Protein AF-A0A8T1HRT1-F1 (afdb_monomer_lite)

Organism: NCBI:txid29920

Structure (mmCIF, N/CA/C/O backbone):
data_AF-A0A8T1HRT1-F1
#
_entry.id   AF-A0A8T1HRT1-F1
#
loop_
_atom_site.group_PDB
_atom_site.id
_atom_site.type_symbol
_atom_site.label_atom_id
_atom_site.label_alt_id
_atom_site.label_comp_id
_atom_site.label_as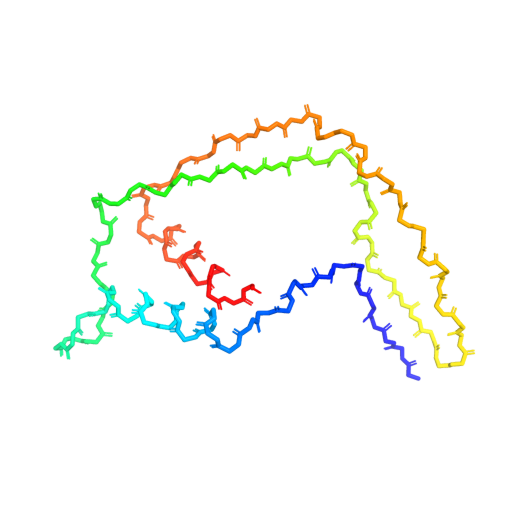ym_id
_atom_site.label_entity_id
_atom_site.label_seq_id
_atom_site.pdbx_PDB_ins_code
_atom_site.Cartn_x
_atom_site.Cartn_y
_atom_site.Cartn_z
_atom_site.occupancy
_atom_site.B_iso_or_equiv
_atom_site.auth_seq_id
_atom_site.auth_comp_id
_atom_site.auth_asym_id
_atom_site.auth_atom_id
_atom_site.pdbx_PDB_model_num
ATOM 1 N N . MET A 1 1 ? -3.281 -20.041 -28.843 1.00 66.19 1 MET A N 1
ATOM 2 C CA . MET A 1 1 ? -3.693 -19.402 -27.578 1.00 66.19 1 MET A CA 1
ATOM 3 C C . MET A 1 1 ? -3.197 -17.962 -27.615 1.00 66.19 1 MET A C 1
ATOM 5 O O . MET A 1 1 ? -2.177 -17.699 -28.233 1.00 66.19 1 MET A O 1
ATOM 9 N N . VAL A 1 2 ? -3.959 -17.006 -27.083 1.00 77.00 2 VAL A N 1
ATOM 10 C CA . VAL A 1 2 ? -3.556 -15.589 -27.066 1.00 77.00 2 VAL A CA 1
ATOM 11 C C . VAL A 1 2 ? -3.315 -15.201 -25.619 1.00 77.00 2 VAL A C 1
ATOM 13 O O . VAL A 1 2 ? -4.200 -15.389 -24.783 1.00 77.00 2 VAL A O 1
ATOM 16 N N . THR A 1 3 ? -2.128 -14.677 -25.315 1.00 76.81 3 THR A N 1
ATOM 17 C CA . THR A 1 3 ? -1.758 -14.298 -23.945 1.00 76.81 3 THR A CA 1
ATOM 18 C C . THR A 1 3 ? -1.672 -12.782 -23.824 1.00 76.81 3 THR A C 1
ATOM 20 O O . THR A 1 3 ? -0.961 -12.125 -24.584 1.00 76.81 3 THR A O 1
ATOM 23 N N . ARG A 1 4 ? -2.375 -12.213 -22.837 1.00 76.81 4 ARG A N 1
ATOM 24 C CA . ARG A 1 4 ? -2.259 -10.792 -22.488 1.00 76.81 4 ARG A CA 1
ATOM 25 C C . ARG A 1 4 ? -0.974 -10.564 -21.698 1.00 76.81 4 ARG A C 1
ATOM 27 O O . ARG A 1 4 ? -0.769 -11.194 -20.661 1.00 76.81 4 ARG A O 1
ATOM 34 N N . ARG A 1 5 ? -0.137 -9.631 -22.149 1.00 69.69 5 ARG A N 1
ATOM 35 C CA . ARG A 1 5 ? 1.079 -9.209 -21.439 1.00 69.69 5 ARG A CA 1
ATOM 36 C C . ARG A 1 5 ? 0.957 -7.750 -21.009 1.00 69.69 5 ARG A C 1
ATOM 38 O O . ARG A 1 5 ? 0.411 -6.918 -21.734 1.00 69.69 5 ARG A O 1
ATOM 45 N N . THR A 1 6 ? 1.436 -7.449 -19.805 1.00 64.88 6 THR A N 1
ATOM 46 C CA . THR A 1 6 ? 1.540 -6.089 -19.263 1.00 64.88 6 THR A CA 1
ATOM 47 C C . THR A 1 6 ? 3.011 -5.740 -19.067 1.00 64.88 6 THR A C 1
ATOM 49 O O . THR A 1 6 ? 3.825 -6.599 -18.732 1.00 64.88 6 THR A O 1
ATOM 52 N N . SER A 1 7 ? 3.362 -4.473 -19.284 1.00 61.00 7 SER A N 1
ATOM 53 C CA . SER A 1 7 ? 4.728 -3.969 -19.096 1.00 61.00 7 SER A CA 1
ATOM 54 C C . SER A 1 7 ? 5.082 -3.707 -17.627 1.00 61.00 7 SER A C 1
ATOM 56 O O . SER A 1 7 ? 6.261 -3.554 -17.315 1.00 61.00 7 SER A O 1
ATOM 58 N N . PHE A 1 8 ? 4.086 -3.693 -16.730 1.00 63.16 8 PHE A N 1
ATOM 59 C CA . PHE A 1 8 ? 4.261 -3.406 -15.307 1.00 63.16 8 PHE A CA 1
ATOM 60 C C . PHE A 1 8 ? 5.049 -4.513 -14.600 1.00 63.16 8 PHE A C 1
ATOM 62 O O . PHE A 1 8 ? 4.583 -5.649 -14.489 1.00 63.16 8 PHE A O 1
ATOM 69 N N . ILE A 1 9 ? 6.241 -4.165 -14.118 1.00 64.12 9 ILE A N 1
ATOM 70 C CA . ILE A 1 9 ? 7.084 -5.044 -13.312 1.00 64.12 9 ILE A CA 1
ATOM 71 C C . ILE A 1 9 ? 6.730 -4.785 -11.853 1.00 64.12 9 ILE A C 1
ATOM 73 O O . ILE A 1 9 ? 6.998 -3.707 -11.330 1.00 64.12 9 ILE A O 1
ATOM 77 N N . LYS A 1 10 ? 6.136 -5.779 -11.191 1.00 66.00 10 LYS A N 1
ATOM 78 C CA . LYS A 1 10 ? 6.007 -5.738 -9.735 1.00 66.00 10 LYS A CA 1
ATOM 79 C C . LYS A 1 10 ? 7.383 -6.006 -9.119 1.00 66.00 10 LYS A C 1
ATOM 81 O O . LYS A 1 10 ? 7.998 -7.013 -9.485 1.00 66.00 10 LYS A O 1
ATOM 86 N N . PRO A 1 11 ? 7.883 -5.151 -8.214 1.00 71.81 11 PRO A N 1
ATOM 87 C CA . PRO A 1 11 ? 9.124 -5.435 -7.512 1.00 71.81 11 PRO A CA 1
ATOM 88 C C . PRO A 1 11 ? 8.981 -6.738 -6.715 1.00 71.81 11 PRO A C 1
ATOM 90 O O . PRO A 1 11 ? 7.975 -6.985 -6.051 1.00 71.81 11 PRO A O 1
ATOM 93 N N . ALA A 1 12 ? 9.990 -7.604 -6.796 1.00 78.94 12 ALA A N 1
ATOM 94 C CA . ALA A 1 12 ? 9.979 -8.861 -6.064 1.00 78.94 12 ALA A CA 1
ATOM 95 C C . ALA A 1 12 ? 10.192 -8.592 -4.567 1.00 78.94 12 ALA A C 1
ATOM 97 O O . ALA A 1 12 ? 11.278 -8.208 -4.135 1.00 78.94 12 ALA A O 1
ATOM 98 N N . LEU A 1 13 ? 9.153 -8.808 -3.760 1.00 81.06 13 LEU A N 1
ATOM 99 C CA . LEU A 1 13 ? 9.252 -8.685 -2.307 1.00 81.06 13 LEU A CA 1
ATOM 100 C C . LEU A 1 13 ? 10.104 -9.817 -1.727 1.00 81.06 13 LEU A C 1
ATOM 102 O O . LEU A 1 13 ? 9.838 -10.999 -1.969 1.00 81.06 13 LEU A O 1
ATOM 106 N N . THR A 1 14 ? 11.076 -9.456 -0.890 1.00 88.62 14 THR A N 1
ATOM 107 C CA . THR A 1 14 ? 11.811 -10.427 -0.072 1.00 88.62 14 THR A CA 1
ATOM 108 C C . THR A 1 14 ? 10.869 -11.093 0.934 1.00 88.62 14 THR A C 1
ATOM 110 O O . THR A 1 14 ? 9.865 -10.508 1.345 1.00 88.62 14 THR A O 1
ATOM 113 N N . SER A 1 15 ? 11.193 -12.308 1.384 1.00 89.12 15 SER A N 1
ATOM 114 C CA . SER A 1 15 ? 10.397 -13.008 2.406 1.00 89.12 15 SER A CA 1
ATOM 115 C C . SER A 1 15 ? 10.237 -12.177 3.684 1.00 89.12 15 SER A C 1
ATOM 117 O O . SER A 1 15 ? 9.163 -12.159 4.275 1.00 89.12 15 SER A O 1
ATOM 119 N N . LYS A 1 16 ? 11.276 -11.421 4.062 1.00 89.50 16 LYS A N 1
ATOM 120 C CA . LYS A 1 16 ? 11.239 -10.495 5.199 1.00 89.50 16 LYS A CA 1
ATOM 121 C C . LYS A 1 16 ? 10.222 -9.370 4.988 1.00 89.50 16 LYS A C 1
ATOM 123 O O . LYS A 1 16 ? 9.424 -9.109 5.879 1.00 89.50 16 LYS A O 1
ATOM 128 N N . ASN A 1 17 ? 10.208 -8.742 3.810 1.00 85.19 17 ASN A N 1
ATOM 129 C CA . ASN A 1 17 ? 9.265 -7.659 3.512 1.00 85.19 17 ASN A CA 1
ATOM 130 C C . ASN A 1 17 ? 7.816 -8.158 3.501 1.00 85.19 17 ASN A C 1
ATOM 132 O O . ASN A 1 17 ? 6.920 -7.434 3.921 1.00 85.19 17 ASN A O 1
ATOM 136 N N . LYS A 1 18 ? 7.585 -9.403 3.063 1.00 85.88 18 LYS A N 1
ATOM 137 C CA . LYS A 1 18 ? 6.260 -10.034 3.136 1.00 85.88 18 LYS A CA 1
ATOM 138 C C . LYS A 1 18 ? 5.802 -10.210 4.583 1.00 85.88 18 LYS A C 1
ATOM 140 O O . LYS A 1 18 ? 4.689 -9.816 4.903 1.00 85.88 18 LYS A O 1
ATOM 145 N N . MET A 1 19 ? 6.667 -10.744 5.449 1.00 88.81 19 MET A N 1
ATOM 146 C CA . MET A 1 19 ? 6.350 -10.935 6.870 1.00 88.81 19 MET A CA 1
ATOM 147 C C . MET A 1 19 ? 6.035 -9.613 7.569 1.00 88.81 19 MET A C 1
ATOM 149 O O . MET A 1 19 ? 4.987 -9.499 8.191 1.00 88.81 19 MET A O 1
ATOM 153 N N . LEU A 1 20 ? 6.874 -8.591 7.379 1.00 89.56 20 LEU A N 1
ATOM 154 C CA . LEU A 1 20 ? 6.656 -7.271 7.979 1.00 89.56 20 LEU A CA 1
ATOM 155 C C . LEU A 1 20 ? 5.330 -6.639 7.543 1.00 89.56 20 LEU A C 1
ATOM 157 O O . LEU A 1 20 ? 4.661 -5.990 8.339 1.00 89.56 20 LEU A O 1
ATOM 161 N N . ARG A 1 21 ? 4.924 -6.841 6.284 1.00 87.62 21 ARG A N 1
ATOM 162 C CA . ARG A 1 21 ? 3.636 -6.344 5.784 1.00 87.62 21 ARG A CA 1
ATOM 163 C C . ARG A 1 21 ? 2.455 -7.079 6.400 1.00 87.62 21 ARG A C 1
ATOM 165 O O . ARG A 1 21 ? 1.463 -6.437 6.713 1.00 87.62 21 ARG A O 1
ATOM 172 N N . VAL A 1 22 ? 2.565 -8.390 6.605 1.00 87.88 22 VAL A N 1
ATOM 173 C CA . VAL A 1 22 ? 1.533 -9.171 7.304 1.00 87.88 22 VAL A CA 1
ATOM 174 C C . VAL A 1 22 ? 1.439 -8.753 8.770 1.00 87.88 22 VAL A C 1
ATOM 176 O O . VAL A 1 22 ? 0.341 -8.517 9.253 1.00 87.88 22 VAL A O 1
ATOM 179 N N . GLU A 1 23 ? 2.565 -8.596 9.464 1.00 90.00 23 GLU A N 1
ATOM 180 C CA . GLU A 1 23 ? 2.583 -8.128 10.858 1.00 90.00 23 GLU A CA 1
ATOM 181 C C . GLU A 1 23 ? 1.964 -6.733 10.992 1.00 90.00 23 GLU A C 1
ATOM 183 O O . GLU A 1 23 ? 1.117 -6.510 11.854 1.00 90.00 23 GLU A O 1
ATOM 188 N N . HIS A 1 24 ? 2.312 -5.820 10.083 1.00 86.50 24 HIS A N 1
ATOM 189 C CA . HIS A 1 24 ? 1.686 -4.505 10.010 1.00 86.50 24 HIS A CA 1
ATOM 190 C C . HIS A 1 24 ? 0.191 -4.591 9.675 1.00 86.50 24 HIS A C 1
ATOM 192 O O . HIS A 1 24 ? -0.584 -3.813 10.204 1.00 86.50 24 HIS A O 1
ATOM 198 N N . ALA A 1 25 ? -0.245 -5.528 8.824 1.00 85.12 25 ALA A N 1
ATOM 199 C CA . ALA A 1 25 ? -1.665 -5.750 8.540 1.00 85.12 25 ALA A CA 1
ATOM 200 C C . ALA A 1 25 ? -2.454 -6.126 9.793 1.00 85.12 25 ALA A C 1
ATOM 202 O O . ALA A 1 25 ? -3.513 -5.563 10.067 1.00 85.12 25 ALA A O 1
ATOM 203 N N . LEU A 1 26 ? -1.902 -7.074 10.547 1.00 87.00 26 LEU A N 1
ATOM 204 C CA . LEU A 1 26 ? -2.523 -7.627 11.741 1.00 87.00 26 LEU A CA 1
ATOM 205 C C . LEU A 1 26 ? -2.616 -6.603 12.874 1.00 87.00 26 LEU A C 1
ATOM 207 O O . LEU A 1 26 ? -3.570 -6.659 13.635 1.00 87.00 26 LEU A O 1
ATOM 211 N N . SER A 1 27 ? -1.708 -5.623 12.957 1.00 86.81 27 SER A N 1
ATOM 212 C CA . SER A 1 27 ? -1.767 -4.606 14.018 1.00 86.81 27 SER A CA 1
ATOM 213 C C . SER A 1 27 ? -2.980 -3.668 13.948 1.00 86.81 27 SER A C 1
ATOM 215 O O . SER A 1 27 ? -3.194 -2.907 14.886 1.00 86.81 27 SER A O 1
ATOM 217 N N . PHE A 1 28 ? -3.747 -3.681 12.852 1.00 84.62 28 PHE A N 1
ATOM 218 C CA . PHE A 1 28 ? -4.986 -2.898 12.716 1.00 84.62 28 PHE A CA 1
ATOM 219 C C . PHE A 1 28 ? -6.250 -3.732 12.928 1.00 84.62 28 PHE A C 1
ATOM 221 O O . PHE A 1 28 ? -7.348 -3.200 12.771 1.00 84.62 28 PHE A O 1
ATOM 228 N N . ILE A 1 29 ? -6.113 -5.023 13.228 1.00 88.44 29 ILE A N 1
ATOM 229 C CA . ILE A 1 29 ? -7.238 -5.916 13.498 1.00 88.44 29 ILE A CA 1
ATOM 230 C C . ILE A 1 29 ? -7.366 -6.064 15.012 1.00 88.44 29 ILE A C 1
ATOM 232 O O . ILE A 1 29 ? -6.376 -6.309 15.699 1.00 88.44 29 ILE A O 1
ATOM 236 N N . ASP A 1 30 ? -8.582 -5.919 15.525 1.00 87.38 30 ASP A N 1
ATOM 237 C CA . ASP A 1 30 ? -8.887 -6.241 16.915 1.00 87.38 30 ASP A CA 1
ATOM 238 C C . ASP A 1 30 ? -8.956 -7.764 17.086 1.00 87.38 30 ASP A C 1
ATOM 240 O O . ASP A 1 30 ? -9.760 -8.443 16.447 1.00 87.38 30 ASP A O 1
ATOM 244 N N . ASP A 1 31 ? -8.133 -8.309 17.980 1.00 87.44 31 ASP A N 1
ATOM 245 C CA . ASP A 1 31 ? -8.057 -9.747 18.257 1.00 87.44 31 ASP A CA 1
ATOM 246 C C . ASP A 1 31 ? -9.386 -10.338 18.764 1.00 87.44 31 ASP A C 1
ATOM 248 O O . ASP A 1 31 ? -9.596 -11.553 18.678 1.00 87.44 31 ASP A O 1
ATOM 252 N N . THR A 1 32 ? -10.282 -9.511 19.318 1.00 90.50 32 THR A N 1
ATOM 253 C CA . THR A 1 32 ? -11.545 -9.983 19.902 1.00 90.50 32 THR A CA 1
ATOM 254 C C . THR A 1 32 ? -12.699 -10.010 18.909 1.00 90.50 32 THR A C 1
ATOM 256 O O . THR A 1 32 ? -13.413 -11.013 18.827 1.00 90.50 32 THR A O 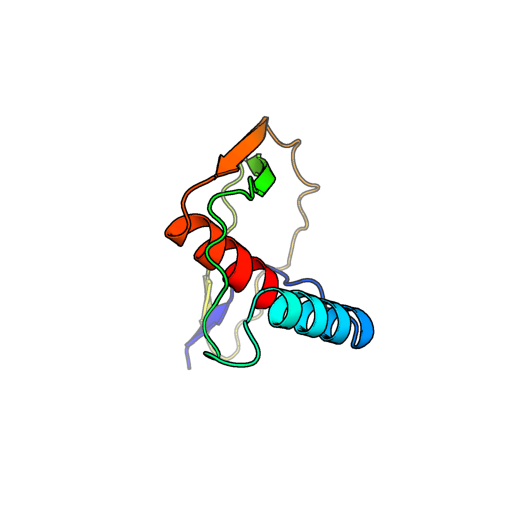1
ATOM 259 N N . THR A 1 33 ? -12.888 -8.932 18.151 1.00 89.06 33 THR A N 1
ATOM 260 C CA . THR A 1 33 ? -13.945 -8.835 17.135 1.00 89.06 33 THR A CA 1
ATOM 261 C C . THR A 1 33 ? -13.513 -9.393 15.783 1.00 89.06 33 THR A C 1
ATOM 263 O O . THR A 1 33 ? -14.371 -9.783 14.993 1.00 89.06 33 THR A O 1
ATOM 266 N N . LEU A 1 34 ? -12.199 -9.497 15.540 1.00 86.62 34 LEU A N 1
ATOM 267 C CA . LEU A 1 34 ? -11.583 -9.784 14.239 1.00 86.62 34 LEU A CA 1
ATOM 268 C C . LEU A 1 34 ? -11.941 -8.753 13.158 1.00 86.62 34 LEU A C 1
ATOM 270 O O . LEU A 1 34 ? -11.759 -9.013 11.965 1.00 86.62 34 LEU A O 1
ATOM 274 N N . ASP A 1 35 ? -12.416 -7.581 13.578 1.00 84.94 35 ASP A N 1
ATOM 275 C CA . ASP A 1 35 ? -12.715 -6.453 12.710 1.00 84.94 35 ASP A CA 1
ATOM 276 C C . ASP A 1 35 ? -11.524 -5.489 12.651 1.00 84.94 35 ASP A C 1
ATOM 278 O O . ASP A 1 35 ? -10.673 -5.438 13.541 1.00 84.94 35 ASP A O 1
ATOM 282 N N . PHE A 1 36 ? -11.455 -4.703 11.576 1.00 82.94 36 PHE A N 1
ATOM 283 C CA . PHE A 1 36 ? -10.482 -3.619 11.486 1.00 82.94 36 PHE A CA 1
ATOM 284 C C . PHE A 1 36 ? -10.877 -2.470 12.411 1.00 82.94 36 PHE A C 1
ATOM 286 O O . PHE A 1 36 ? -12.008 -1.976 12.353 1.00 82.94 36 PHE A O 1
ATOM 293 N N . GLU A 1 37 ? -9.912 -1.986 13.185 1.00 81.94 37 GLU A N 1
ATOM 294 C CA . GLU A 1 37 ? -10.070 -0.787 13.996 1.00 81.94 37 GLU A CA 1
ATOM 295 C C . GLU A 1 37 ? -10.416 0.417 13.099 1.00 81.94 37 GLU A C 1
ATOM 297 O O . GLU A 1 37 ? -9.781 0.637 12.056 1.00 81.94 37 GLU A O 1
ATOM 302 N N . PRO A 1 38 ? -11.425 1.227 13.461 1.00 77.25 38 PRO A N 1
ATOM 303 C CA . PRO A 1 38 ? -11.833 2.362 12.653 1.00 77.25 38 PRO A CA 1
ATOM 304 C C . PRO A 1 38 ? -10.716 3.418 12.591 1.00 77.25 38 PRO A C 1
ATOM 306 O O . PRO A 1 38 ? -10.469 4.170 13.532 1.00 77.25 38 PRO A O 1
ATOM 309 N N . MET A 1 39 ? -10.067 3.527 11.429 1.00 79.06 39 MET A N 1
ATOM 310 C CA . MET A 1 39 ? -8.934 4.427 11.159 1.00 79.06 39 MET A CA 1
ATOM 311 C C . MET A 1 39 ? -9.333 5.912 10.991 1.00 79.06 39 MET A C 1
ATOM 313 O O . MET A 1 39 ? -8.753 6.634 10.185 1.00 79.06 39 MET A O 1
ATOM 317 N N . HIS A 1 40 ? -10.319 6.408 11.746 1.00 80.31 40 HIS A N 1
ATOM 318 C CA . HIS A 1 40 ? -10.793 7.802 11.657 1.00 80.31 40 HIS A CA 1
ATOM 319 C C . HIS A 1 40 ? -9.741 8.843 12.060 1.00 80.31 40 HIS A C 1
ATOM 321 O O . HIS A 1 40 ? -9.839 10.003 11.668 1.00 80.31 40 HIS A O 1
ATOM 327 N N . ASN A 1 41 ? -8.742 8.424 12.838 1.00 81.75 41 ASN A N 1
ATOM 328 C CA . ASN A 1 41 ? -7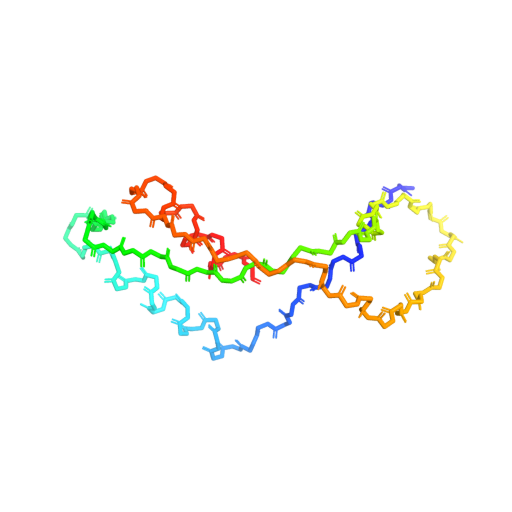.664 9.280 13.330 1.00 81.75 41 ASN A CA 1
ATOM 329 C C . ASN A 1 41 ? -6.366 9.129 12.519 1.00 81.75 41 ASN A C 1
ATOM 331 O O . ASN A 1 41 ? -5.341 9.688 12.908 1.00 81.75 41 ASN A O 1
ATOM 335 N N . LEU A 1 42 ? -6.386 8.366 11.421 1.00 79.75 42 LEU A N 1
ATOM 336 C CA . LEU A 1 42 ? -5.218 8.120 10.582 1.00 79.75 42 LEU A CA 1
ATOM 337 C C . LEU A 1 42 ? -5.353 8.885 9.263 1.00 79.75 42 LEU A C 1
ATOM 339 O O . LEU A 1 42 ? -6.339 8.746 8.542 1.00 79.75 42 LEU A O 1
ATOM 343 N N . VAL A 1 43 ? -4.340 9.684 8.934 1.00 81.81 43 VAL A N 1
ATOM 344 C CA . VAL A 1 43 ? -4.244 10.370 7.643 1.00 81.81 43 VAL A CA 1
ATOM 345 C C . VAL A 1 43 ? -3.149 9.690 6.838 1.00 81.81 43 VAL A C 1
ATOM 347 O O . VAL A 1 43 ? -1.978 9.753 7.207 1.00 81.81 43 VAL A O 1
ATOM 350 N N . HIS A 1 44 ? -3.528 9.040 5.739 1.00 80.06 44 HIS A N 1
ATOM 351 C CA . HIS A 1 44 ? -2.551 8.507 4.795 1.00 80.06 44 HIS A CA 1
ATOM 352 C C . HIS A 1 44 ? -2.082 9.628 3.885 1.00 80.06 44 HIS A C 1
ATOM 354 O O . HIS A 1 44 ? -2.912 10.327 3.301 1.00 80.06 44 HIS A O 1
ATOM 360 N N . VAL A 1 45 ? -0.768 9.777 3.783 1.00 81.88 45 VAL A N 1
ATOM 361 C CA . VAL A 1 45 ? -0.097 10.737 2.913 1.00 81.88 45 VAL A CA 1
ATOM 362 C C . VAL A 1 45 ? 0.769 9.937 1.955 1.00 81.88 45 VAL A C 1
ATOM 364 O O . VAL A 1 45 ? 1.532 9.083 2.406 1.00 81.88 45 VAL A O 1
ATOM 367 N N . ASP A 1 46 ? 0.618 10.187 0.660 1.00 80.50 46 ASP A N 1
ATOM 368 C CA . ASP A 1 46 ? 1.385 9.507 -0.381 1.00 80.50 46 ASP A CA 1
ATOM 369 C C . ASP A 1 46 ? 1.778 10.500 -1.476 1.00 80.50 46 ASP A C 1
ATOM 371 O O . ASP A 1 46 ? 0.988 11.375 -1.852 1.00 80.50 46 ASP A O 1
ATOM 375 N N . GLU A 1 47 ? 3.004 10.358 -1.969 1.00 75.94 47 GLU A N 1
ATOM 376 C CA . GLU A 1 47 ? 3.518 11.087 -3.125 1.00 75.94 47 GLU A CA 1
ATOM 377 C C . GLU A 1 47 ? 3.336 10.201 -4.346 1.00 75.94 47 GLU A C 1
ATOM 379 O O . GLU A 1 47 ? 3.901 9.107 -4.446 1.00 75.94 47 GLU A O 1
ATOM 384 N N . LYS A 1 48 ? 2.515 10.659 -5.286 1.00 76.75 48 LYS A N 1
ATOM 385 C CA . LYS A 1 48 ? 2.296 9.930 -6.525 1.00 76.75 48 LYS A CA 1
ATOM 386 C C . LYS A 1 48 ? 2.912 10.691 -7.679 1.00 76.75 48 LYS A C 1
ATOM 388 O O . LYS A 1 48 ? 2.435 11.756 -8.056 1.00 76.75 48 LYS A O 1
ATOM 393 N N . MET A 1 49 ? 3.901 10.062 -8.307 1.00 71.69 49 MET A N 1
ATOM 394 C CA . MET A 1 49 ? 4.477 10.559 -9.550 1.00 71.69 49 MET A CA 1
ATOM 395 C C . MET A 1 49 ? 3.523 10.301 -10.717 1.00 71.69 49 MET A C 1
ATOM 397 O O . MET A 1 49 ? 3.152 9.151 -11.004 1.00 71.69 49 MET A O 1
ATOM 401 N N . PHE A 1 50 ? 3.138 11.367 -11.412 1.00 65.25 50 PHE A N 1
ATOM 402 C CA . PHE A 1 50 ? 2.355 11.287 -12.636 1.00 65.25 50 PHE A CA 1
ATOM 403 C C . PHE A 1 50 ? 3.281 11.470 -13.839 1.00 65.25 50 PHE A C 1
ATOM 405 O O . PHE A 1 50 ? 3.845 12.533 -14.075 1.00 65.25 50 PHE A O 1
ATOM 412 N N . TYR A 1 51 ? 3.427 10.403 -14.621 1.00 65.75 51 TYR A N 1
ATOM 413 C CA . TYR A 1 51 ? 4.133 10.449 -15.897 1.00 65.75 51 TYR A CA 1
ATOM 414 C C . TYR A 1 51 ? 3.130 10.737 -17.013 1.00 65.75 51 TYR A C 1
ATOM 416 O O . TYR A 1 51 ? 2.092 10.073 -17.103 1.00 65.75 51 TYR A O 1
ATOM 424 N N . ALA A 1 52 ? 3.445 11.697 -17.885 1.00 63.28 52 ALA A N 1
ATOM 425 C CA . ALA A 1 52 ? 2.648 11.970 -19.081 1.00 63.28 52 ALA A CA 1
ATOM 426 C C . ALA A 1 52 ? 2.724 10.828 -20.115 1.00 63.28 52 ALA A C 1
ATOM 428 O O . ALA A 1 52 ? 1.846 10.715 -20.980 1.00 63.28 52 ALA A O 1
ATOM 429 N N . ASP A 1 53 ? 3.748 9.969 -20.019 1.00 56.41 53 ASP A N 1
ATOM 430 C CA . ASP A 1 53 ? 3.993 8.912 -20.993 1.00 56.41 53 ASP A CA 1
ATOM 431 C C . ASP A 1 53 ? 3.037 7.702 -20.872 1.00 56.41 53 ASP A C 1
ATOM 433 O O . ASP A 1 53 ? 2.662 7.211 -19.802 1.00 56.41 53 ASP A O 1
ATOM 437 N N . ARG A 1 54 ? 2.598 7.250 -22.051 1.00 54.44 54 ARG A N 1
ATOM 438 C CA . ARG A 1 54 ? 1.397 6.459 -22.347 1.00 54.44 54 ARG A CA 1
ATOM 439 C C . ARG A 1 54 ? 1.661 4.966 -22.536 1.00 54.44 54 ARG A C 1
ATOM 441 O O . ARG A 1 54 ? 0.722 4.240 -22.890 1.00 54.44 54 ARG A O 1
ATOM 448 N N . ASN A 1 55 ? 2.873 4.458 -22.317 1.00 55.94 55 ASN A N 1
ATOM 449 C CA . ASN A 1 55 ? 3.197 3.079 -22.700 1.00 55.94 55 ASN A CA 1
ATOM 450 C C . ASN A 1 55 ? 2.859 2.002 -21.641 1.00 55.94 55 ASN A C 1
ATOM 452 O O . ASN A 1 55 ? 3.562 1.012 -21.443 1.00 55.94 55 ASN A O 1
ATOM 456 N N . ARG A 1 56 ? 1.704 2.147 -20.977 1.00 56.50 56 ARG A N 1
ATOM 457 C CA . ARG A 1 56 ? 1.072 1.088 -20.157 1.00 56.50 56 ARG A CA 1
ATOM 458 C C . ARG A 1 56 ? 0.153 0.174 -20.976 1.00 56.50 56 ARG A C 1
ATOM 460 O O . ARG A 1 56 ? -0.736 -0.481 -20.428 1.00 56.50 56 ARG A O 1
ATOM 467 N N . ARG A 1 57 ? 0.311 0.141 -22.303 1.00 60.41 57 ARG A N 1
ATOM 468 C CA . ARG A 1 57 ? -0.568 -0.640 -23.179 1.00 60.41 57 ARG A CA 1
ATOM 469 C C . ARG A 1 57 ? -0.320 -2.127 -22.956 1.00 60.41 57 ARG A C 1
ATOM 471 O O . ARG A 1 57 ? 0.774 -2.630 -23.186 1.00 60.41 57 ARG A O 1
ATOM 478 N N . SER A 1 58 ? -1.353 -2.842 -22.513 1.00 64.31 58 SER A N 1
ATOM 479 C CA . SER A 1 58 ? -1.331 -4.300 -22.569 1.00 64.31 58 SER A CA 1
ATOM 480 C C . SER A 1 58 ? -1.452 -4.738 -24.020 1.00 64.31 58 SER A C 1
ATOM 482 O O . SER A 1 58 ? -2.378 -4.296 -24.701 1.00 64.31 58 SER A O 1
ATOM 484 N N . TYR A 1 59 ? -0.560 -5.609 -24.470 1.00 74.38 59 TYR A N 1
ATOM 485 C CA . TYR A 1 59 ? -0.575 -6.159 -25.820 1.00 74.38 59 TYR A CA 1
ATOM 486 C C . TYR A 1 59 ? -0.901 -7.655 -25.779 1.00 74.38 59 TYR A C 1
ATOM 488 O O . TYR A 1 59 ? -0.738 -8.329 -24.755 1.00 74.38 59 TYR A O 1
ATOM 496 N N . LEU A 1 60 ? -1.449 -8.145 -26.886 1.00 81.69 60 LEU A N 1
ATOM 497 C CA . LEU A 1 60 ? -1.776 -9.549 -27.095 1.00 81.69 60 LEU A CA 1
ATOM 498 C C . LEU A 1 60 ? -0.640 -10.170 -27.901 1.00 81.69 60 LEU A C 1
ATOM 500 O O . LEU A 1 60 ? -0.268 -9.613 -28.927 1.00 81.69 60 LEU A O 1
ATOM 504 N N . VAL A 1 61 ? -0.101 -11.290 -27.427 1.00 80.69 61 VAL A N 1
ATOM 505 C CA . VAL A 1 61 ? 0.933 -12.053 -28.140 1.00 80.69 61 VAL A CA 1
ATOM 506 C C . VAL A 1 61 ? 0.339 -13.396 -28.545 1.00 80.69 61 VAL A C 1
ATOM 508 O O . VAL A 1 61 ? -0.309 -14.059 -27.720 1.00 80.69 61 VAL A O 1
ATOM 511 N N . PHE A 1 62 ? 0.530 -13.768 -29.809 1.00 82.69 62 PHE A N 1
ATOM 512 C CA . PHE A 1 62 ? 0.145 -15.076 -30.333 1.00 82.69 62 PHE A CA 1
ATOM 513 C C . PHE A 1 62 ? 1.229 -16.123 -30.055 1.00 82.69 62 PHE A C 1
ATOM 515 O O . PHE A 1 62 ? 2.408 -15.806 -29.910 1.00 82.69 62 PHE A O 1
ATOM 522 N N . ASP A 1 63 ? 0.831 -17.394 -29.984 1.00 78.94 63 ASP A N 1
ATOM 523 C CA . ASP A 1 63 ? 1.786 -18.490 -29.807 1.00 78.94 63 ASP A CA 1
ATOM 524 C C . ASP A 1 63 ? 2.773 -18.543 -30.989 1.00 78.94 63 ASP A C 1
ATOM 526 O O . ASP A 1 63 ? 2.363 -18.711 -32.137 1.00 78.94 63 ASP A O 1
ATOM 530 N N . GLY A 1 64 ? 4.072 -18.420 -30.693 1.00 79.00 64 GLY A N 1
ATOM 531 C CA . GLY A 1 64 ? 5.161 -18.450 -31.679 1.00 79.00 64 GLY A CA 1
ATOM 532 C C . GLY A 1 64 ? 5.669 -17.079 -32.139 1.00 79.00 64 GLY A C 1
ATOM 533 O O . GLY A 1 64 ? 6.616 -17.033 -32.918 1.00 79.00 64 GLY A O 1
ATOM 534 N N . GLU A 1 65 ? 5.077 -15.982 -31.663 1.00 82.88 65 GLU A N 1
ATOM 535 C CA . GLU A 1 65 ? 5.558 -14.622 -31.924 1.00 82.88 65 GLU A CA 1
ATOM 536 C C . GLU A 1 65 ? 6.541 -14.174 -30.831 1.00 82.88 65 GLU A C 1
ATOM 538 O O . GLU A 1 65 ? 6.267 -14.320 -29.634 1.00 82.88 65 GLU A O 1
ATOM 543 N N . ASP A 1 66 ? 7.683 -13.616 -31.238 1.00 75.81 66 ASP A N 1
ATOM 544 C CA . ASP A 1 66 ? 8.632 -13.024 -30.300 1.00 75.81 66 ASP A CA 1
ATOM 545 C C . ASP A 1 66 ? 8.045 -11.732 -29.708 1.00 75.81 66 ASP A C 1
ATOM 547 O O . ASP A 1 66 ? 7.561 -10.869 -30.448 1.00 75.81 66 ASP A O 1
ATOM 551 N N . PRO A 1 67 ? 8.071 -11.561 -28.373 1.00 70.75 67 PRO A N 1
ATOM 552 C CA . PRO A 1 67 ? 7.571 -10.344 -27.757 1.00 70.75 67 PRO A CA 1
ATOM 553 C C . PRO A 1 67 ? 8.395 -9.136 -28.230 1.00 70.75 67 PRO A C 1
ATOM 555 O O . PRO A 1 67 ? 9.608 -9.259 -28.425 1.00 70.75 67 PRO A O 1
ATOM 558 N N . PRO A 1 68 ? 7.772 -7.951 -28.373 1.00 70.06 68 PRO A N 1
ATOM 559 C CA . PRO A 1 68 ? 8.488 -6.759 -28.800 1.00 70.06 68 PRO A CA 1
ATOM 560 C C . PRO A 1 68 ? 9.660 -6.470 -27.845 1.00 70.06 68 PRO A C 1
ATOM 562 O O . PRO A 1 68 ? 9.488 -6.583 -26.623 1.00 70.06 68 PRO A O 1
ATOM 565 N N . PRO A 1 69 ? 10.847 -6.106 -28.373 1.00 64.12 69 PRO A N 1
ATOM 566 C CA . PRO A 1 69 ? 12.009 -5.808 -27.551 1.00 64.12 69 PRO A CA 1
ATOM 567 C C . PRO A 1 69 ? 11.677 -4.674 -26.581 1.00 64.12 69 PRO A C 1
ATOM 569 O O . PRO A 1 69 ? 11.120 -3.642 -26.958 1.00 64.12 69 PRO A O 1
ATOM 572 N N . ARG A 1 70 ? 11.997 -4.895 -25.303 1.00 58.88 70 ARG A N 1
ATOM 573 C CA . ARG A 1 70 ? 11.780 -3.909 -24.248 1.00 58.88 70 ARG A CA 1
ATOM 574 C C . ARG A 1 70 ? 12.812 -2.801 -24.425 1.00 58.88 70 ARG A C 1
ATOM 576 O O . ARG A 1 70 ? 13.995 -3.032 -24.204 1.00 58.88 70 ARG A O 1
ATOM 583 N N . VAL A 1 71 ? 12.362 -1.618 -24.821 1.00 55.44 71 VAL A N 1
ATOM 584 C CA . VAL A 1 71 ? 13.159 -0.400 -24.688 1.00 55.44 71 VAL A CA 1
ATOM 585 C C . VAL A 1 71 ? 12.789 0.185 -23.334 1.00 55.44 71 VAL A C 1
ATOM 587 O O . VAL A 1 71 ? 11.633 0.541 -23.107 1.00 55.44 71 VAL A O 1
ATOM 590 N N . GLU A 1 72 ? 13.735 0.185 -22.402 1.00 51.22 72 GLU A N 1
ATOM 591 C CA . GLU A 1 72 ? 13.627 1.026 -21.216 1.00 51.22 72 GLU A CA 1
ATOM 592 C C . GLU A 1 72 ? 13.860 2.453 -21.710 1.00 51.22 72 GLU A C 1
ATOM 594 O O . GLU A 1 72 ? 14.998 2.866 -21.911 1.00 51.22 72 GLU A O 1
ATOM 599 N N . GLU A 1 73 ? 12.786 3.181 -22.019 1.00 53.56 73 GLU A N 1
ATOM 600 C CA . GLU A 1 73 ? 12.907 4.635 -22.031 1.00 53.56 73 GLU A CA 1
ATOM 601 C C . GLU A 1 73 ? 13.285 5.031 -20.606 1.00 53.56 73 GLU A C 1
ATOM 603 O O . GLU A 1 73 ? 12.551 4.733 -19.657 1.00 53.56 73 GLU A O 1
ATOM 608 N N . GLU A 1 74 ? 14.471 5.629 -20.452 1.00 52.97 74 GLU A N 1
ATOM 609 C CA . GLU A 1 74 ? 14.840 6.331 -19.229 1.00 52.97 74 GLU A CA 1
ATOM 610 C C . GLU A 1 74 ? 13.656 7.214 -18.862 1.00 52.97 74 GLU A C 1
ATOM 612 O O . GLU A 1 74 ? 13.184 7.973 -19.709 1.00 52.97 74 GLU A O 1
ATOM 617 N N . ALA A 1 75 ? 13.123 7.026 -17.653 1.00 51.41 75 ALA A N 1
ATOM 618 C CA . ALA A 1 75 ? 11.908 7.685 -17.209 1.00 51.41 75 ALA A CA 1
ATOM 619 C C . ALA A 1 75 ? 12.013 9.184 -17.513 1.00 51.41 75 ALA A C 1
ATOM 621 O O . ALA A 1 75 ? 12.741 9.909 -16.833 1.00 51.41 75 ALA A O 1
ATOM 622 N N . LEU A 1 76 ? 11.313 9.628 -18.563 1.00 51.0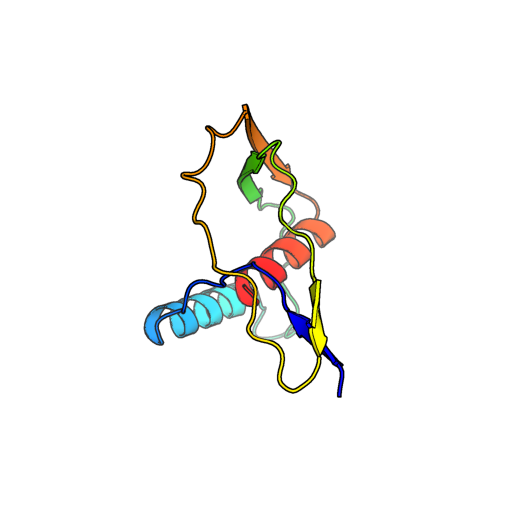3 76 LEU A N 1
ATOM 623 C CA . LEU A 1 76 ? 11.117 11.041 -18.844 1.00 51.03 76 LEU A CA 1
ATOM 624 C C . LEU A 1 76 ? 10.616 11.659 -17.544 1.00 51.03 76 LEU A C 1
ATOM 626 O O . LEU A 1 76 ? 9.726 11.095 -16.899 1.00 51.03 76 LEU A O 1
ATOM 630 N N . TYR A 1 77 ? 11.283 12.737 -17.131 1.00 52.31 77 TYR A N 1
ATOM 631 C CA . TYR A 1 77 ? 11.092 13.384 -15.842 1.00 52.31 77 TYR A CA 1
ATOM 632 C C . TYR A 1 77 ? 9.604 13.424 -15.467 1.00 52.31 77 TYR A C 1
ATOM 634 O O . TYR A 1 77 ? 8.782 13.773 -16.316 1.00 52.31 77 TYR A O 1
ATOM 642 N N . PRO A 1 78 ? 9.240 13.023 -14.238 1.00 55.97 78 PRO A N 1
ATOM 643 C CA . PRO A 1 78 ? 7.862 13.123 -13.782 1.00 55.97 78 PRO A CA 1
ATOM 644 C C . PRO A 1 78 ? 7.425 14.577 -13.955 1.00 55.97 78 PRO A C 1
ATOM 646 O O . PRO A 1 78 ? 8.064 15.480 -13.420 1.00 55.97 78 PRO A O 1
ATOM 649 N N . GLU A 1 79 ? 6.399 14.789 -14.778 1.00 57.41 79 GLU A N 1
ATOM 650 C CA . GLU A 1 79 ? 5.916 16.133 -15.108 1.00 57.41 79 GLU A CA 1
ATOM 651 C C . GLU A 1 79 ? 5.293 16.772 -13.864 1.00 57.41 79 GLU A C 1
ATOM 653 O O . GLU A 1 79 ? 5.510 17.951 -13.606 1.00 57.41 79 GLU A O 1
ATOM 658 N N . ASP A 1 80 ? 4.605 15.962 -13.048 1.00 59.81 80 ASP A N 1
ATOM 659 C CA . ASP A 1 80 ? 3.956 16.403 -11.819 1.00 59.81 80 ASP A CA 1
ATOM 660 C C . ASP A 1 80 ? 4.166 15.394 -10.676 1.00 59.81 80 ASP A C 1
ATOM 662 O O . ASP A 1 80 ? 3.907 14.190 -10.813 1.00 59.81 80 ASP A O 1
ATOM 666 N N . ASP A 1 81 ? 4.588 15.911 -9.522 1.00 64.94 81 ASP A N 1
ATOM 667 C CA . ASP A 1 81 ? 4.534 15.216 -8.237 1.00 64.94 81 ASP A CA 1
ATOM 668 C C . ASP A 1 81 ? 3.318 15.721 -7.455 1.00 64.94 81 ASP A C 1
ATOM 670 O O . ASP A 1 81 ? 3.167 16.923 -7.210 1.00 64.94 81 ASP A O 1
ATOM 674 N N . VAL A 1 82 ? 2.406 14.812 -7.118 1.00 68.50 82 VAL A N 1
ATOM 675 C CA . VAL A 1 82 ? 1.151 15.158 -6.452 1.00 68.50 82 VAL A CA 1
ATOM 676 C C . VAL A 1 82 ? 1.112 14.485 -5.090 1.00 68.50 82 VAL A C 1
ATOM 678 O O . VAL A 1 82 ? 0.964 13.266 -4.983 1.00 68.50 82 VAL A O 1
ATOM 681 N N . LEU A 1 83 ? 1.164 15.314 -4.049 1.00 73.12 83 LEU A N 1
ATOM 682 C CA . LEU A 1 83 ? 0.932 14.907 -2.671 1.00 73.12 83 LEU A CA 1
ATOM 683 C C . LEU A 1 83 ? -0.574 14.774 -2.415 1.00 73.12 83 LEU A C 1
ATOM 685 O O . LEU A 1 83 ? -1.313 15.763 -2.433 1.00 73.12 83 LEU A O 1
ATOM 689 N N . GLY A 1 84 ? -1.033 13.549 -2.171 1.00 75.62 84 GLY A N 1
ATOM 690 C CA . GLY A 1 84 ? -2.417 13.257 -1.806 1.00 75.62 84 GLY A CA 1
ATOM 691 C C . GLY A 1 84 ? -2.551 12.928 -0.323 1.00 75.62 84 GLY A C 1
ATOM 692 O O . GLY A 1 84 ? -1.683 12.274 0.252 1.00 75.62 84 GLY A O 1
ATOM 693 N N . CYS A 1 85 ? -3.664 13.330 0.298 1.00 71.69 85 CYS A N 1
ATOM 694 C CA . CYS A 1 85 ? -4.040 12.843 1.621 1.00 71.69 85 CYS A CA 1
ATOM 695 C C . CYS A 1 85 ? -5.479 12.317 1.645 1.00 71.69 85 CYS A C 1
ATOM 697 O O . CYS A 1 85 ? -6.390 12.905 1.057 1.00 71.69 85 CYS A O 1
ATOM 699 N N . THR A 1 86 ? -5.694 11.187 2.320 1.00 69.00 86 THR A N 1
ATOM 700 C CA . THR A 1 86 ? -7.029 10.588 2.475 1.00 69.00 86 THR A CA 1
ATOM 701 C C . THR A 1 86 ? -7.283 10.238 3.935 1.00 69.00 86 THR A C 1
ATOM 703 O O . THR A 1 86 ? -6.443 9.590 4.559 1.00 69.00 86 THR A O 1
ATOM 706 N N . GLY A 1 87 ? -8.444 10.640 4.462 1.00 59.69 87 GLY A N 1
ATOM 707 C CA . GLY A 1 87 ? -8.848 10.399 5.856 1.00 59.69 87 GLY A CA 1
ATOM 708 C C . GLY A 1 87 ? -10.177 9.654 6.019 1.00 59.69 87 GLY A C 1
ATOM 709 O O . GLY A 1 87 ? -10.717 9.600 7.119 1.00 59.69 87 GLY A O 1
ATOM 710 N N . THR A 1 88 ? -10.761 9.115 4.941 1.00 59.12 88 THR A N 1
ATOM 711 C CA . THR A 1 88 ? -12.000 8.329 5.044 1.00 59.12 88 THR A CA 1
ATOM 712 C C . THR A 1 88 ? -11.683 6.842 5.231 1.00 59.12 88 THR A C 1
ATOM 714 O O . THR A 1 88 ? -10.779 6.320 4.573 1.00 59.12 88 THR A O 1
ATOM 717 N N . PRO A 1 89 ? -12.436 6.121 6.085 1.00 57.25 89 PRO A N 1
ATOM 718 C CA . PRO A 1 89 ? -12.136 4.729 6.436 1.00 57.25 89 PRO A CA 1
ATOM 719 C C . PRO A 1 89 ? -12.195 3.789 5.223 1.00 57.25 89 PRO A C 1
ATOM 721 O O . PRO A 1 89 ? -11.405 2.859 5.115 1.00 57.25 89 PRO A O 1
ATOM 724 N N . THR A 1 90 ? -13.080 4.060 4.260 1.00 54.91 90 THR A N 1
ATOM 725 C CA . THR A 1 90 ? -13.230 3.253 3.040 1.00 54.91 90 THR A CA 1
ATOM 726 C C . THR A 1 90 ? -12.060 3.412 2.072 1.00 54.91 90 THR A C 1
ATOM 728 O O . THR A 1 90 ? -11.617 2.423 1.494 1.00 54.91 90 THR A O 1
ATOM 731 N N . ALA A 1 91 ? -11.528 4.627 1.907 1.00 53.69 91 ALA A N 1
ATOM 732 C CA . ALA A 1 91 ? -10.355 4.872 1.067 1.00 53.69 91 ALA A CA 1
ATOM 733 C C . ALA A 1 91 ? -9.063 4.384 1.740 1.00 53.69 91 ALA A C 1
ATOM 735 O O . ALA A 1 91 ? -8.202 3.815 1.072 1.00 53.69 91 ALA A O 1
ATOM 736 N N . SER A 1 92 ? -8.968 4.550 3.062 1.00 55.28 92 SER A N 1
ATOM 737 C CA . SER A 1 92 ? -7.850 4.084 3.885 1.00 55.28 92 SER A CA 1
ATOM 738 C C . SER A 1 92 ? -7.725 2.554 3.858 1.00 55.28 92 SER A C 1
ATOM 740 O O . SER A 1 92 ? -6.647 2.047 3.558 1.00 55.28 92 SER A O 1
ATOM 742 N N . LEU A 1 93 ? -8.828 1.807 4.011 1.00 55.75 93 LEU A N 1
ATOM 743 C CA . LEU A 1 93 ? -8.829 0.343 3.856 1.00 55.75 93 LEU A CA 1
ATOM 744 C C . LEU A 1 93 ? -8.434 -0.100 2.439 1.00 55.75 93 LEU A C 1
ATOM 746 O O . LEU A 1 93 ? -7.690 -1.066 2.280 1.00 55.75 93 LEU A O 1
ATOM 750 N N . TYR A 1 94 ? -8.89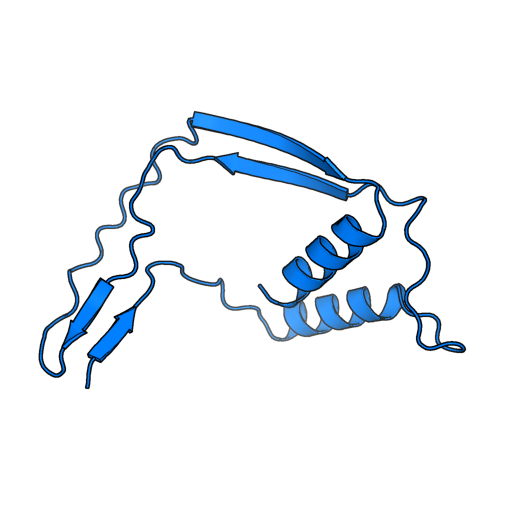7 0.603 1.400 1.00 57.03 94 TYR A N 1
ATOM 751 C CA . TYR A 1 94 ? -8.556 0.262 0.017 1.00 57.03 94 TYR A CA 1
ATOM 752 C C . TYR A 1 94 ? -7.063 0.468 -0.265 1.00 57.03 94 TYR A C 1
ATOM 754 O O . TYR A 1 94 ? -6.432 -0.409 -0.849 1.00 57.03 94 TYR A O 1
ATOM 762 N N . LEU A 1 95 ? -6.492 1.589 0.193 1.00 57.62 95 LEU A N 1
ATOM 763 C CA . LEU A 1 95 ? -5.055 1.881 0.117 1.00 57.62 95 LEU A CA 1
ATOM 764 C C . LEU A 1 95 ? -4.230 0.888 0.939 1.00 57.62 95 LEU A C 1
ATOM 766 O O . LEU A 1 95 ? -3.186 0.435 0.476 1.00 57.62 95 LEU A O 1
ATOM 770 N N . PHE A 1 96 ? -4.716 0.501 2.118 1.00 55.94 96 PHE A N 1
ATOM 771 C CA . PHE A 1 96 ? -4.076 -0.500 2.962 1.00 55.94 96 PHE A CA 1
ATOM 772 C C . PHE A 1 96 ? -4.006 -1.863 2.269 1.00 55.94 96 PHE A C 1
ATOM 774 O O . PHE A 1 96 ? -2.932 -2.446 2.159 1.00 55.94 96 PHE A O 1
ATOM 781 N N . ILE A 1 97 ? -5.123 -2.339 1.711 1.00 56.22 97 ILE A N 1
ATOM 782 C CA . ILE A 1 97 ? -5.176 -3.602 0.961 1.00 56.22 97 ILE A CA 1
ATOM 783 C C . ILE A 1 97 ? -4.317 -3.525 -0.311 1.00 56.22 97 ILE A C 1
ATOM 785 O O . ILE A 1 97 ? -3.609 -4.484 -0.628 1.00 56.22 97 ILE A O 1
ATOM 789 N N . PHE A 1 98 ? -4.311 -2.390 -1.022 1.00 49.28 98 PHE A N 1
ATOM 790 C CA . PHE A 1 98 ? -3.424 -2.177 -2.174 1.00 49.28 98 PHE A CA 1
ATOM 791 C C . PHE A 1 98 ? -1.945 -2.271 -1.759 1.00 49.28 98 PHE A C 1
ATOM 793 O O . PHE A 1 98 ? -1.182 -3.029 -2.356 1.00 49.28 98 PHE A O 1
ATOM 800 N N . SER A 1 99 ? -1.586 -1.634 -0.640 1.00 53.34 99 SER A N 1
ATOM 801 C CA . SER A 1 99 ? -0.282 -1.729 0.030 1.00 53.34 99 SER A CA 1
ATOM 802 C C . SER A 1 99 ? -0.028 -3.081 0.712 1.00 53.34 99 SER A C 1
ATOM 804 O O . SER A 1 99 ? 1.029 -3.302 1.295 1.00 53.34 99 SER A O 1
ATOM 806 N N . LEU A 1 100 ? -0.913 -4.073 0.594 1.00 49.47 100 LEU A N 1
ATOM 807 C CA . LEU A 1 100 ? -0.650 -5.474 0.964 1.00 49.47 100 LEU A CA 1
ATOM 808 C C . LEU A 1 100 ? -0.564 -6.400 -0.261 1.00 49.47 100 LEU A C 1
ATOM 810 O O . LEU A 1 100 ? 0.112 -7.425 -0.198 1.00 49.47 100 LEU A O 1
ATOM 814 N N . CYS A 1 101 ? -1.202 -6.031 -1.376 1.00 41.72 101 CYS A N 1
ATOM 815 C CA . CYS A 1 101 ? -1.298 -6.837 -2.600 1.00 41.72 101 CYS A CA 1
ATOM 816 C C . CYS A 1 101 ? -0.309 -6.451 -3.728 1.00 41.72 101 CYS A C 1
ATOM 818 O O . CYS A 1 101 ? -0.185 -7.197 -4.712 1.00 41.72 101 CYS A O 1
ATOM 820 N N . GLU A 1 102 ? 0.386 -5.314 -3.629 1.00 43.91 102 GLU A N 1
ATOM 821 C CA . GLU A 1 102 ? 1.458 -4.897 -4.560 1.00 43.91 102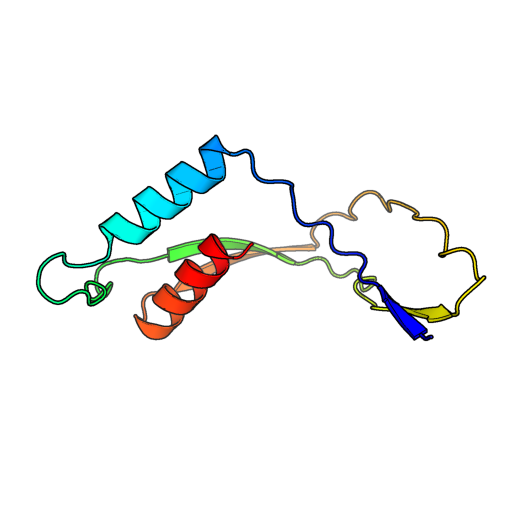 GLU A CA 1
ATOM 822 C C . GLU A 1 102 ? 2.860 -5.239 -4.076 1.00 43.91 102 GLU A C 1
ATOM 824 O O . GLU A 1 102 ? 3.574 -5.972 -4.792 1.00 43.91 102 GLU A O 1
#

Secondary structure (DSSP, 8-state):
-EEEE---------HHHHHHHHHHHHTTB-TTT-SBP--TT--EEEEEEE--------EEEETTPPPPP---------SEEEEEEE--HHHHHHHHHHHHH-

Foldseek 3Di:
DKDKDWPDDDPDDDPVNLVVLVVVVCVQADPPVRDGNQQQVDKDKDKDQAAPDDPRDTDIDDPPDDPDDDDPPPRDPRPDIDIDIDRHSVVVVVVSVVVNVD

InterPro domains:
  IPR036397 Ribonuclease H superfamily [G3DSA:3.30.420.10] (8-97)

Sequence (102 aa):
MVTRRTSFIKPALTSKNKMLRVEHALSFIDDTTLDFEPMHNLVHVDEKMFYADRNRRSYLVFDGEDPPPRVEEEALYPEDDVLGCTGTPTASLYLFIFSLCE

Radius of gyration: 18.89 Å; chains: 1; bounding box: 29×36×52 Å

pLDDT: mean 70.81, std 13.28, range [41.72, 90.5]